Protein AF-A0A7S3JLI9-F1 (afdb_monomer_lite)

Secondary structure (DSSP, 8-state):
-------SB-TTHHHHTTSHHHHHHHHHHHHHHHHS-TTSEEEPBPP-PPPSSTT---S-SSTTEEEETTEEEEEEEETTEEEEEEEESSHHHHHHHHHHHHHHHHGGG--BSS-EEHHHHHHHHHHHHTT---PPPGGG--

Sequence (142 aa):
MSSQGKIIKQRKANKLLRTRNTKNGLEVLEKLLQTCNLSEVVVRRGTKCKSHLQGKPRRSNFIGVSKNGEVWQSLIMIDKKKTYIGSYATEEEAALSYDFFAILLKQFSANTNFDYTAIQVKRMVENYKDNEYELIPSSLLQ

Foldseek 3Di:
DDPQWDFPDAVQLVVVCPDPLLVVLLVVLVVVLVVDDQQDFLAAAADDPDDPPPDDDAQAPADQWHDDPQWIWGWDQDPNDTGTGTITNDRVLSQLSNQLVQCSNPPSPGNGRHTDGSNRNVVSSVCVVVVNPRRDPPVVVD

InterPro domains:
  IPR001471 AP2/ERF domain [PS51032] (52-115)
  IPR001471 AP2/ERF domain [SM00380] (61-121)
  IPR016177 DNA-binding domain superfamily [SSF54171] (63-116)
  IPR036955 AP2/ERF domain superfamily [G3DSA:3.30.730.10] (60-117)

pLDDT: mean 77.0, std 16.23, range [32.84, 93.38]

Radius of gyration: 15.03 Å; chains: 1; bounding box: 29×36×46 Å

Organism: NCBI:txid151035

Structure (mmCIF, N/CA/C/O backbone):
data_AF-A0A7S3JLI9-F1
#
_entry.id   AF-A0A7S3JLI9-F1
#
loop_
_atom_site.group_PDB
_atom_site.id
_atom_site.type_symbol
_atom_site.label_atom_id
_atom_site.label_alt_id
_atom_site.label_comp_id
_atom_site.label_asym_id
_atom_site.label_entity_id
_atom_site.label_seq_id
_atom_site.pdbx_PDB_ins_code
_atom_site.Cartn_x
_atom_site.Cartn_y
_atom_site.Cartn_z
_atom_site.occupancy
_atom_site.B_iso_or_equiv
_atom_site.auth_seq_id
_atom_site.auth_comp_id
_atom_site.auth_asym_id
_atom_site.auth_atom_id
_atom_site.pdbx_PDB_model_num
ATOM 1 N N . MET A 1 1 ? 16.486 -21.961 -1.294 1.00 32.84 1 MET A N 1
ATOM 2 C CA . MET A 1 1 ? 16.992 -20.762 -1.997 1.00 32.84 1 MET A CA 1
ATOM 3 C C . MET A 1 1 ? 15.981 -19.653 -1.760 1.00 32.84 1 MET A C 1
ATOM 5 O O . MET A 1 1 ? 14.948 -19.640 -2.412 1.00 32.84 1 MET A O 1
ATOM 9 N N . SER A 1 2 ? 16.196 -18.840 -0.723 1.00 33.84 2 SER A N 1
ATOM 10 C CA . SER A 1 2 ? 15.238 -17.809 -0.311 1.00 33.84 2 SER A CA 1
ATOM 11 C C . SER A 1 2 ? 15.382 -16.609 -1.244 1.00 33.84 2 SER A C 1
ATOM 13 O O . SER A 1 2 ? 16.335 -15.839 -1.129 1.00 33.84 2 SER A O 1
ATOM 15 N N . SER A 1 3 ? 14.489 -16.492 -2.225 1.00 40.41 3 SER A N 1
ATOM 16 C CA . SER A 1 3 ? 14.368 -15.288 -3.047 1.00 40.41 3 SER A CA 1
ATOM 17 C C . SER A 1 3 ? 13.702 -14.205 -2.204 1.00 40.41 3 SER A C 1
ATOM 19 O O . SER A 1 3 ? 12.517 -13.934 -2.361 1.00 40.41 3 SER A O 1
ATOM 21 N N . GLN A 1 4 ? 14.440 -13.620 -1.260 1.00 44.00 4 GLN A N 1
ATOM 22 C CA . GLN A 1 4 ? 13.981 -12.401 -0.605 1.00 44.00 4 GLN A CA 1
ATOM 23 C C . GLN A 1 4 ? 13.829 -11.316 -1.677 1.00 44.00 4 GLN A C 1
ATOM 25 O O . GLN A 1 4 ? 14.771 -11.053 -2.433 1.00 44.00 4 GLN A O 1
ATOM 30 N N . GLY A 1 5 ? 12.625 -10.748 -1.789 1.00 50.47 5 GLY A N 1
ATOM 31 C CA . GLY A 1 5 ? 12.261 -9.732 -2.776 1.00 50.47 5 GLY A CA 1
ATOM 32 C C . GLY A 1 5 ? 13.163 -8.507 -2.654 1.00 50.47 5 GLY A C 1
ATOM 33 O O . GLY A 1 5 ? 12.968 -7.647 -1.796 1.00 50.47 5 GLY A O 1
ATOM 34 N N . LYS A 1 6 ? 14.205 -8.433 -3.486 1.00 53.00 6 LYS A N 1
ATOM 35 C CA . LYS A 1 6 ? 15.172 -7.332 -3.450 1.00 53.00 6 LYS A CA 1
ATOM 36 C C . LYS A 1 6 ? 14.547 -6.080 -4.059 1.00 53.00 6 LYS A C 1
ATOM 38 O O . LYS A 1 6 ? 14.330 -6.004 -5.267 1.00 53.00 6 LYS A O 1
ATOM 43 N N . ILE A 1 7 ? 14.327 -5.063 -3.229 1.00 59.53 7 ILE A N 1
ATOM 44 C CA . ILE A 1 7 ? 13.932 -3.723 -3.675 1.00 59.53 7 ILE A CA 1
ATOM 45 C C . ILE A 1 7 ? 15.082 -3.105 -4.479 1.00 59.53 7 ILE A C 1
ATOM 47 O O . ILE A 1 7 ? 16.183 -2.902 -3.970 1.00 59.53 7 ILE A O 1
ATOM 51 N N . ILE A 1 8 ? 14.819 -2.757 -5.740 1.00 61.28 8 ILE A N 1
ATOM 52 C CA . ILE A 1 8 ? 15.859 -2.331 -6.687 1.00 61.28 8 ILE A CA 1
ATOM 53 C C . ILE A 1 8 ? 16.255 -0.855 -6.460 1.00 61.28 8 ILE A C 1
ATOM 55 O O . ILE A 1 8 ? 17.426 -0.506 -6.606 1.00 61.28 8 ILE A O 1
ATOM 59 N N . LYS A 1 9 ? 15.317 0.038 -6.078 1.00 60.31 9 LYS A N 1
ATOM 60 C CA . LYS A 1 9 ? 15.581 1.470 -5.766 1.00 60.31 9 LYS A CA 1
ATOM 61 C C . LYS A 1 9 ? 14.552 2.076 -4.787 1.00 60.31 9 LYS A C 1
ATOM 63 O O . LYS A 1 9 ? 13.379 2.173 -5.144 1.00 60.31 9 LYS A O 1
ATOM 68 N N . GLN A 1 10 ? 15.011 2.605 -3.635 1.00 55.69 10 GLN A N 1
ATOM 69 C CA . GLN A 1 10 ? 14.151 3.064 -2.509 1.00 55.69 10 GLN A CA 1
ATOM 70 C C . GLN A 1 10 ? 14.280 4.558 -2.100 1.00 55.69 10 GLN A C 1
ATOM 72 O O . GLN A 1 10 ? 13.465 5.082 -1.341 1.00 55.69 10 GLN A O 1
ATOM 77 N N . ARG A 1 11 ? 15.278 5.306 -2.602 1.00 51.06 11 ARG A N 1
ATOM 78 C CA . ARG A 1 11 ? 15.655 6.639 -2.057 1.00 51.06 11 ARG A CA 1
ATOM 79 C C . ARG A 1 11 ? 14.531 7.693 -1.994 1.00 51.06 11 ARG A C 1
ATOM 81 O O . ARG A 1 11 ? 14.600 8.581 -1.149 1.00 51.06 11 ARG A O 1
ATOM 88 N N . LYS A 1 12 ? 13.513 7.629 -2.865 1.00 52.47 12 LYS A N 1
ATOM 89 C CA . LYS A 1 12 ? 12.392 8.592 -2.872 1.00 52.47 12 LYS A CA 1
ATOM 90 C C . LYS A 1 12 ? 11.240 8.207 -1.932 1.00 52.47 12 LYS A C 1
ATOM 92 O O . LYS A 1 12 ? 10.754 9.121 -1.271 1.00 52.47 12 LYS A O 1
ATOM 97 N N . ALA A 1 13 ? 10.869 6.928 -1.785 1.00 53.84 13 ALA A N 1
ATOM 98 C CA . ALA A 1 13 ? 9.855 6.492 -0.806 1.00 53.84 13 ALA A CA 1
ATOM 99 C C . ALA A 1 13 ? 10.195 6.953 0.611 1.00 53.84 13 ALA A C 1
ATOM 101 O O . ALA A 1 13 ? 9.366 7.555 1.287 1.00 53.84 13 ALA A O 1
ATOM 102 N N . ASN A 1 14 ? 11.455 6.778 1.016 1.00 55.78 14 ASN A N 1
ATOM 103 C CA . ASN A 1 14 ? 11.926 7.148 2.353 1.00 55.78 14 ASN A CA 1
ATOM 104 C C . ASN A 1 14 ? 11.741 8.642 2.673 1.00 55.78 14 ASN A C 1
ATOM 106 O O . ASN A 1 14 ? 11.615 9.011 3.838 1.00 55.78 14 ASN A O 1
ATOM 110 N N . LYS A 1 15 ? 11.669 9.513 1.654 1.00 60.31 15 LYS A N 1
ATOM 111 C CA . LYS A 1 15 ? 11.373 10.941 1.836 1.00 60.31 15 LYS A CA 1
ATOM 112 C C . LYS A 1 15 ? 9.886 11.205 2.097 1.00 60.31 15 LYS A C 1
ATOM 114 O O . LYS A 1 15 ? 9.568 12.072 2.903 1.00 60.31 15 LYS A O 1
ATOM 119 N N . LEU A 1 16 ? 8.982 10.471 1.447 1.00 59.31 16 LEU A N 1
ATOM 120 C CA . LEU A 1 16 ? 7.529 10.618 1.636 1.00 59.31 16 LEU A CA 1
ATOM 121 C C . LEU A 1 16 ? 7.063 10.187 3.014 1.00 59.31 16 LEU A C 1
ATOM 123 O O . LEU A 1 16 ? 6.182 10.795 3.610 1.00 59.31 16 LEU A O 1
ATOM 127 N N . LEU A 1 17 ? 7.706 9.155 3.523 1.00 57.62 17 LEU A N 1
ATOM 128 C CA . LEU A 1 17 ? 7.375 8.509 4.780 1.00 57.62 17 LEU A CA 1
ATOM 129 C C . LEU A 1 17 ? 7.718 9.333 6.019 1.00 57.62 17 LEU A C 1
ATOM 131 O O . LEU A 1 17 ? 7.187 9.091 7.099 1.00 57.62 17 LEU A O 1
ATOM 135 N N . ARG A 1 18 ? 8.590 10.330 5.858 1.00 59.62 18 ARG A N 1
ATOM 136 C CA . ARG A 1 18 ? 8.973 11.268 6.919 1.00 59.62 18 ARG A CA 1
ATOM 137 C C . ARG A 1 18 ? 8.051 12.484 6.995 1.00 59.62 18 ARG A C 1
ATOM 139 O O . ARG A 1 18 ? 8.261 13.347 7.847 1.00 59.62 18 ARG A O 1
ATOM 146 N N . THR A 1 19 ? 7.056 12.578 6.112 1.00 65.88 19 THR A N 1
ATOM 147 C CA . THR A 1 19 ? 6.084 13.674 6.138 1.00 65.88 19 THR A CA 1
ATOM 148 C C . THR A 1 19 ? 5.144 13.534 7.339 1.00 65.88 19 THR A C 1
ATOM 150 O O . THR A 1 19 ? 4.943 12.441 7.866 1.00 65.88 19 THR A O 1
ATOM 153 N N . ARG A 1 20 ? 4.555 14.645 7.808 1.00 61.84 20 ARG A N 1
ATOM 154 C CA . ARG A 1 20 ? 3.559 14.587 8.897 1.00 61.84 20 ARG A CA 1
ATOM 155 C C . ARG A 1 20 ? 2.353 13.722 8.524 1.00 61.84 20 ARG A C 1
ATOM 157 O O . ARG A 1 20 ? 1.832 13.023 9.381 1.00 61.84 20 ARG A O 1
ATOM 164 N N . ASN A 1 21 ? 1.956 13.724 7.252 1.00 68.94 21 ASN A N 1
ATOM 165 C CA . ASN A 1 21 ? 0.766 13.012 6.784 1.00 68.94 21 ASN A CA 1
ATOM 166 C C . ASN A 1 21 ? 0.864 11.496 6.999 1.00 68.94 21 ASN A C 1
ATOM 168 O O . ASN A 1 21 ? -0.098 10.887 7.453 1.00 68.94 21 ASN A O 1
ATOM 172 N N . THR A 1 22 ? 2.024 10.888 6.738 1.00 69.75 22 THR A N 1
ATOM 173 C CA . THR A 1 22 ? 2.225 9.445 6.948 1.00 69.75 22 THR A CA 1
ATOM 174 C C . THR A 1 22 ? 2.284 9.074 8.426 1.00 69.75 22 THR A C 1
ATOM 176 O O . THR A 1 22 ? 1.764 8.031 8.801 1.00 69.75 22 THR A O 1
ATOM 179 N N . LYS A 1 23 ? 2.862 9.932 9.279 1.00 75.44 23 LYS A N 1
ATOM 180 C CA . LYS A 1 23 ? 2.879 9.718 10.737 1.00 75.44 23 LYS A CA 1
ATOM 181 C C . LYS A 1 23 ? 1.479 9.798 11.344 1.00 75.44 23 LYS A C 1
ATOM 183 O O . LYS A 1 23 ? 1.099 8.910 12.095 1.00 75.44 23 LYS A O 1
ATOM 188 N N . ASN A 1 24 ? 0.706 10.814 10.963 1.00 81.88 24 ASN A N 1
ATOM 189 C CA . ASN A 1 24 ? -0.679 10.956 11.410 1.00 81.88 24 ASN A CA 1
ATOM 190 C C . ASN A 1 24 ? -1.528 9.762 10.945 1.00 81.88 24 ASN A C 1
ATOM 192 O O . ASN A 1 24 ? -2.312 9.225 11.719 1.00 81.88 24 ASN A O 1
ATOM 196 N N . GLY A 1 25 ? -1.344 9.316 9.697 1.00 82.12 25 GLY A N 1
ATOM 197 C CA . GLY A 1 25 ? -2.047 8.148 9.162 1.00 82.12 25 GLY A CA 1
ATOM 198 C C . GLY A 1 25 ? -1.727 6.848 9.905 1.00 82.12 25 GLY A C 1
ATOM 199 O O . GLY A 1 25 ? -2.631 6.052 10.146 1.00 82.12 25 GLY A O 1
ATOM 200 N N . LEU A 1 26 ? -0.470 6.666 10.320 1.00 82.94 26 LEU A N 1
ATOM 201 C CA . LEU A 1 26 ? -0.018 5.521 11.114 1.00 82.94 26 LEU A CA 1
ATOM 202 C C . LEU A 1 26 ? -0.662 5.501 12.507 1.00 82.94 26 LEU A C 1
ATOM 204 O O . LEU A 1 26 ? -1.192 4.477 12.927 1.00 82.94 26 LEU A O 1
ATOM 208 N N . GLU A 1 27 ? -0.687 6.647 13.190 1.00 85.12 27 GLU A N 1
ATOM 209 C CA . GLU A 1 27 ? -1.303 6.766 14.516 1.00 85.12 27 GLU A CA 1
ATOM 210 C C . GLU A 1 27 ? -2.813 6.480 14.477 1.00 85.12 27 GLU A C 1
ATOM 212 O O . GLU A 1 27 ? -3.343 5.766 15.329 1.00 85.12 27 GLU A O 1
ATOM 217 N N . VAL A 1 28 ? -3.517 7.007 13.469 1.00 88.06 28 VAL A N 1
ATOM 218 C CA . VAL A 1 28 ? -4.951 6.735 13.280 1.00 88.06 28 VAL A CA 1
ATOM 219 C C . VAL A 1 28 ? -5.184 5.255 12.980 1.00 88.06 28 VAL A C 1
ATOM 221 O O . VAL A 1 28 ? -6.095 4.656 13.548 1.00 88.06 28 VAL A O 1
ATOM 224 N N . LEU A 1 29 ? -4.357 4.651 12.123 1.00 86.25 29 LEU A N 1
ATOM 225 C CA . LEU A 1 29 ? -4.468 3.234 11.783 1.00 86.25 29 LEU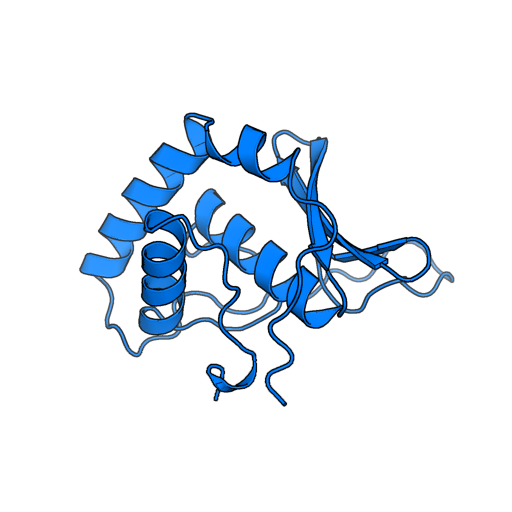 A CA 1
ATOM 226 C C . LEU A 1 29 ? -4.286 2.336 13.013 1.00 86.25 29 LEU A C 1
ATOM 228 O O . LEU A 1 29 ? -5.058 1.403 13.204 1.00 86.25 29 LEU A O 1
ATOM 232 N N . GLU A 1 30 ? -3.322 2.639 13.880 1.00 87.88 30 GLU A N 1
ATOM 233 C CA . GLU A 1 30 ? -3.108 1.890 15.123 1.00 87.88 30 GLU A CA 1
ATOM 234 C C . GLU A 1 30 ? -4.293 1.969 16.076 1.00 87.88 30 GLU A C 1
ATOM 236 O O . GLU A 1 30 ? -4.706 0.945 16.619 1.00 87.88 30 GLU A O 1
ATOM 241 N N . LYS A 1 31 ? -4.875 3.161 16.242 1.00 88.75 31 LYS A N 1
ATOM 242 C CA . LYS A 1 31 ? -6.080 3.350 17.061 1.00 88.75 31 LYS A CA 1
ATOM 243 C C . LYS A 1 31 ? -7.255 2.528 16.533 1.00 88.75 31 LYS A C 1
ATOM 245 O O . LYS A 1 31 ? -7.975 1.927 17.321 1.00 88.75 31 LYS A O 1
ATOM 250 N N . LEU A 1 32 ? -7.428 2.464 15.213 1.00 87.12 32 LEU A N 1
ATOM 251 C CA . LEU A 1 32 ? -8.474 1.652 14.588 1.00 87.12 32 LEU A CA 1
ATOM 252 C C . LEU A 1 32 ? -8.223 0.150 14.764 1.00 87.12 32 LEU A C 1
ATOM 254 O O . LEU A 1 32 ? -9.138 -0.602 15.071 1.00 87.12 32 LEU A O 1
ATOM 258 N N . LEU A 1 33 ? -6.978 -0.305 14.622 1.00 86.94 33 LEU A N 1
ATOM 259 C CA . LEU A 1 33 ? -6.639 -1.717 14.811 1.00 86.94 33 LEU A CA 1
ATOM 260 C C . LEU A 1 33 ? -6.840 -2.196 16.258 1.00 86.94 33 LEU A C 1
ATOM 262 O O . LEU A 1 33 ? -7.036 -3.390 16.467 1.00 86.94 33 LEU A O 1
ATOM 266 N N . GLN A 1 34 ? -6.811 -1.296 17.246 1.00 85.81 34 GLN A N 1
ATOM 267 C CA . GLN A 1 34 ? -7.113 -1.623 18.646 1.00 85.81 34 GLN A CA 1
ATOM 268 C C . GLN A 1 34 ? -8.602 -1.895 18.894 1.00 85.81 34 GLN A C 1
ATOM 270 O O . GLN A 1 34 ? -8.933 -2.601 19.843 1.00 85.81 34 GLN A O 1
ATOM 275 N N . THR A 1 35 ? -9.498 -1.341 18.073 1.00 86.69 35 THR A N 1
ATOM 276 C CA . THR A 1 35 ? -10.950 -1.494 18.245 1.00 86.69 35 THR A CA 1
ATOM 277 C C . THR A 1 35 ? -11.545 -2.618 17.396 1.00 86.69 35 THR A C 1
ATOM 279 O O . THR A 1 35 ? -12.689 -3.009 17.622 1.00 86.69 35 THR A O 1
ATOM 282 N N . CYS A 1 36 ? -10.791 -3.148 16.431 1.00 81.00 36 CYS A N 1
ATOM 283 C CA . CYS A 1 36 ? -11.252 -4.183 15.510 1.00 81.00 36 CYS A CA 1
ATOM 284 C C . CYS A 1 36 ? -10.979 -5.605 16.013 1.00 81.00 36 CYS A C 1
ATOM 286 O O . CYS A 1 36 ? -9.995 -5.873 16.705 1.00 81.00 36 CYS A O 1
ATOM 288 N N . ASN A 1 37 ? -11.811 -6.552 15.569 1.00 87.69 37 ASN A N 1
ATOM 289 C CA . ASN A 1 37 ? -11.486 -7.965 15.690 1.00 87.69 37 ASN A CA 1
ATOM 290 C C . ASN A 1 37 ? -10.363 -8.315 14.703 1.00 87.69 37 ASN A C 1
ATOM 292 O O . ASN A 1 37 ? -10.457 -8.074 13.501 1.00 87.69 37 ASN A O 1
ATOM 296 N N . LEU A 1 38 ? -9.292 -8.899 15.228 1.00 78.62 38 LEU A N 1
ATOM 297 C CA . LEU A 1 38 ? -8.061 -9.196 14.509 1.00 78.62 38 LEU A CA 1
ATOM 298 C C . LEU A 1 38 ? -8.265 -10.133 13.295 1.00 78.62 38 LEU A C 1
ATOM 300 O O . LEU A 1 38 ? -7.565 -9.990 12.289 1.00 78.62 38 LEU A O 1
ATOM 304 N N . SER A 1 39 ? -9.239 -11.045 13.341 1.00 82.31 39 SER A N 1
ATOM 305 C CA . SER A 1 39 ? -9.539 -11.961 12.228 1.00 82.31 39 SER A CA 1
ATOM 306 C C . SER A 1 39 ? -10.436 -11.366 11.136 1.00 82.31 39 SER A C 1
ATOM 308 O O . SER A 1 39 ? -10.616 -11.991 10.092 1.00 82.31 39 SER A O 1
ATOM 310 N N . GLU A 1 40 ? -10.996 -10.173 11.338 1.00 87.62 40 GLU A N 1
ATOM 311 C CA . GLU A 1 40 ? -11.925 -9.566 10.387 1.00 87.62 40 GLU A CA 1
ATOM 312 C C . GLU A 1 40 ? -11.194 -8.955 9.184 1.00 87.62 40 GLU A C 1
ATOM 314 O O . GLU A 1 40 ? -10.129 -8.346 9.320 1.00 87.62 40 GLU A O 1
ATOM 319 N N . VAL A 1 41 ? -11.789 -9.093 7.993 1.00 87.88 41 VAL A N 1
ATOM 320 C CA . VAL A 1 41 ? -11.365 -8.372 6.784 1.00 87.88 41 VAL A CA 1
ATOM 321 C C . VAL A 1 41 ? -11.743 -6.898 6.926 1.00 87.88 41 VAL A C 1
ATOM 323 O O . VAL A 1 41 ? -12.902 -6.527 6.742 1.00 87.88 41 VAL A O 1
ATOM 326 N N . VAL A 1 42 ? -10.753 -6.060 7.231 1.00 88.69 42 VAL A N 1
ATOM 327 C CA . VAL A 1 42 ? -10.929 -4.617 7.467 1.00 88.69 42 VAL A CA 1
ATOM 328 C C . VAL A 1 42 ? -10.721 -3.770 6.217 1.00 88.69 42 VAL A C 1
ATOM 330 O O . VAL A 1 42 ? -11.244 -2.661 6.139 1.00 88.69 42 VAL A O 1
ATOM 333 N N . VAL A 1 43 ? -9.996 -4.283 5.217 1.00 90.38 43 VAL A N 1
ATOM 334 C CA . VAL A 1 43 ? -9.847 -3.629 3.909 1.00 90.38 43 VAL A CA 1
ATOM 335 C C . VAL A 1 43 ? -10.201 -4.622 2.818 1.00 90.38 43 VAL A C 1
ATOM 337 O O . VAL A 1 43 ? -9.649 -5.719 2.766 1.00 90.38 43 VAL A O 1
ATOM 340 N N . ARG A 1 44 ? -11.131 -4.236 1.946 1.00 88.75 44 ARG A N 1
ATOM 341 C CA . ARG A 1 44 ? -11.524 -5.037 0.786 1.00 88.75 44 ARG A CA 1
ATOM 342 C C . ARG A 1 44 ? -10.873 -4.485 -0.471 1.00 88.75 44 ARG A C 1
ATOM 344 O O . ARG A 1 44 ? -10.828 -3.267 -0.658 1.00 88.75 44 ARG A O 1
ATOM 351 N N . ARG A 1 45 ? -10.448 -5.382 -1.357 1.00 88.88 45 ARG A N 1
ATOM 352 C CA . ARG A 1 45 ? -9.936 -5.047 -2.680 1.00 88.88 45 ARG A CA 1
ATOM 353 C C . ARG A 1 45 ? -10.964 -4.213 -3.430 1.00 88.88 45 AR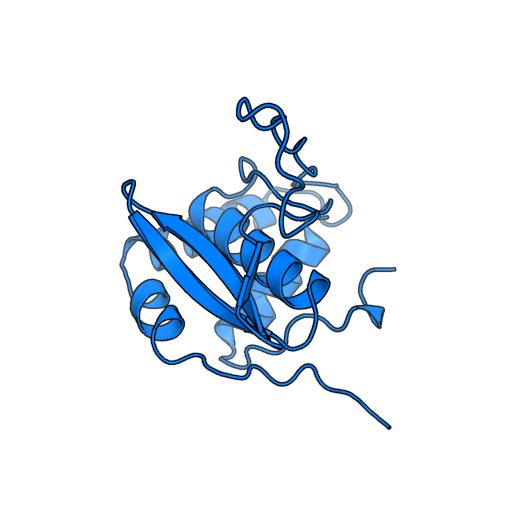G A C 1
ATOM 355 O O . ARG A 1 45 ? -12.149 -4.553 -3.504 1.00 88.88 45 ARG A O 1
ATOM 362 N N . GLY A 1 46 ? -10.512 -3.116 -4.016 1.00 82.56 46 GLY A N 1
ATOM 363 C CA . GLY A 1 46 ? -11.361 -2.323 -4.882 1.00 82.56 46 GLY A CA 1
ATOM 364 C C . GLY A 1 46 ? -11.367 -2.860 -6.305 1.00 82.56 46 GLY A C 1
ATOM 365 O O . GLY A 1 46 ? -10.468 -3.566 -6.763 1.00 82.56 46 GLY A O 1
ATOM 366 N N . THR A 1 47 ? -12.409 -2.502 -7.051 1.00 70.00 47 THR A N 1
ATOM 367 C CA . THR A 1 47 ? -12.455 -2.827 -8.476 1.00 70.00 47 THR A CA 1
ATOM 368 C C . THR A 1 47 ? -11.648 -1.794 -9.249 1.00 70.00 47 THR A C 1
ATOM 370 O O . THR A 1 47 ? -11.880 -0.588 -9.144 1.00 70.00 47 THR A O 1
ATOM 373 N N . LYS A 1 48 ? -10.701 -2.249 -10.073 1.00 66.69 48 LYS A N 1
ATOM 374 C CA . LYS A 1 48 ? -9.944 -1.359 -10.954 1.00 66.69 48 LYS A CA 1
ATOM 375 C C . LYS A 1 48 ? -10.908 -0.716 -11.954 1.00 66.69 48 LYS A C 1
ATOM 377 O O . LYS A 1 48 ? -11.441 -1.405 -12.823 1.00 66.69 48 LYS A O 1
ATOM 382 N N . CYS A 1 49 ? -11.110 0.602 -11.877 1.00 58.72 49 CYS A N 1
ATOM 383 C CA . CYS A 1 49 ? -11.973 1.312 -12.826 1.00 58.72 49 CYS A CA 1
ATOM 384 C C . CYS A 1 49 ? -11.521 1.002 -14.257 1.00 58.72 49 CYS A C 1
ATOM 386 O O . CYS A 1 49 ? -10.321 1.067 -14.544 1.00 58.72 49 CYS A O 1
ATOM 388 N N . LYS A 1 50 ? -12.440 0.639 -15.159 1.00 57.22 50 LYS A N 1
ATOM 389 C CA . LYS A 1 50 ? -12.114 0.387 -16.572 1.00 57.22 50 LYS A CA 1
ATOM 390 C C . LYS A 1 50 ? -11.515 1.663 -17.174 1.00 57.22 50 LYS A C 1
ATOM 392 O O . LYS A 1 50 ? -11.990 2.762 -16.902 1.00 57.22 50 LYS A O 1
ATOM 397 N N . SER A 1 51 ? -10.413 1.553 -17.917 1.00 54.09 51 SER A N 1
ATOM 398 C CA . SER A 1 51 ? -9.840 2.728 -18.583 1.00 54.09 51 SER A CA 1
ATOM 399 C C . SER A 1 51 ? -10.792 3.189 -19.674 1.00 54.09 51 SER A C 1
ATOM 401 O O . SER A 1 51 ? -11.176 2.392 -20.520 1.00 54.09 51 SER A O 1
ATOM 403 N N . HIS A 1 52 ? -11.110 4.480 -19.676 1.00 54.56 52 HIS A N 1
ATOM 404 C CA . HIS A 1 52 ? -11.899 5.122 -20.728 1.00 54.56 52 HIS A CA 1
ATOM 405 C C . HIS A 1 52 ? -11.146 5.215 -22.074 1.00 54.56 52 HIS A C 1
ATOM 407 O O . HIS A 1 52 ? -11.740 5.481 -23.111 1.00 54.56 52 HIS A O 1
ATOM 413 N N . LEU A 1 53 ? -9.829 4.969 -22.072 1.00 54.75 53 LEU A N 1
ATOM 414 C CA . LEU A 1 53 ? -9.009 4.877 -23.280 1.00 54.75 53 LEU A CA 1
ATOM 415 C C . LEU A 1 53 ? -9.317 3.561 -24.003 1.00 54.75 53 LEU A C 1
ATOM 417 O O . LEU A 1 53 ? -8.750 2.516 -23.677 1.00 54.75 53 LEU A O 1
ATOM 421 N N . GLN A 1 54 ? -10.236 3.624 -24.961 1.00 58.84 54 GLN A N 1
ATOM 422 C CA . GLN A 1 54 ? -10.523 2.533 -25.886 1.00 58.84 54 GLN A CA 1
ATOM 423 C C . GLN A 1 54 ? -9.220 2.123 -26.605 1.00 58.84 54 GLN A C 1
ATOM 425 O O . GLN A 1 54 ? -8.552 2.955 -27.215 1.00 58.84 54 GLN A O 1
ATOM 430 N N . GLY A 1 55 ? -8.828 0.849 -26.500 1.00 57.31 55 GLY A N 1
ATOM 431 C CA . GLY A 1 55 ? -7.882 0.224 -27.436 1.00 57.31 55 GLY A CA 1
ATOM 432 C C . GLY A 1 55 ? -6.413 0.057 -27.024 1.00 57.31 55 GLY A C 1
ATOM 433 O O . GLY A 1 55 ? -5.675 -0.562 -27.783 1.00 57.31 55 GLY A O 1
ATOM 434 N N . LYS A 1 56 ? -5.947 0.522 -25.852 1.00 63.34 56 LYS A N 1
ATOM 435 C CA . LYS A 1 56 ? -4.586 0.181 -25.369 1.00 63.34 56 LYS A CA 1
ATOM 436 C C . LYS A 1 56 ? -4.642 -0.743 -24.152 1.00 63.34 56 LYS A C 1
ATOM 438 O O . LYS A 1 56 ? -5.216 -0.338 -23.135 1.00 63.34 56 LYS A O 1
ATOM 443 N N . PRO A 1 57 ? -4.039 -1.950 -24.210 1.00 66.62 57 PRO A N 1
ATOM 444 C CA . PRO A 1 57 ? -3.961 -2.813 -23.044 1.00 66.62 57 PRO A CA 1
ATOM 445 C C . PRO A 1 57 ? -3.172 -2.101 -21.946 1.00 66.62 57 PRO A C 1
ATOM 447 O O . PRO A 1 57 ? -2.195 -1.385 -22.193 1.00 66.62 57 PRO A O 1
ATOM 450 N N . ARG A 1 58 ? -3.630 -2.258 -20.706 1.00 71.00 58 ARG A N 1
ATOM 451 C CA . ARG A 1 58 ? -2.908 -1.718 -19.557 1.00 71.00 58 ARG A CA 1
ATOM 452 C C . ARG A 1 58 ? -1.584 -2.454 -19.404 1.00 71.00 58 ARG A C 1
ATOM 454 O O . ARG A 1 58 ? -1.498 -3.647 -19.653 1.00 71.00 58 ARG A O 1
ATOM 461 N N . ARG A 1 59 ? -0.565 -1.732 -18.937 1.00 79.19 59 ARG A N 1
ATOM 462 C CA . ARG A 1 59 ? 0.764 -2.302 -18.658 1.00 79.19 59 ARG A CA 1
ATOM 463 C C . ARG A 1 59 ? 0.813 -3.163 -17.390 1.00 79.19 59 ARG A C 1
ATOM 465 O O . ARG A 1 59 ? 1.832 -3.796 -17.159 1.00 79.19 59 ARG A O 1
ATOM 472 N N . SER A 1 60 ? -0.237 -3.123 -16.571 1.00 86.25 60 SER A N 1
ATOM 473 C CA . SER A 1 60 ? -0.351 -3.840 -15.300 1.00 86.25 60 SER A CA 1
ATOM 474 C C . SER A 1 60 ? -1.800 -4.241 -15.027 1.00 86.25 60 SER A C 1
ATOM 476 O O . SER A 1 60 ? -2.747 -3.529 -15.408 1.00 86.25 60 SER A O 1
ATOM 478 N N . ASN A 1 61 ? -1.970 -5.336 -14.297 1.00 87.81 61 ASN A N 1
ATOM 479 C CA . ASN A 1 61 ? -3.237 -5.793 -13.742 1.00 87.81 61 ASN A CA 1
ATOM 480 C C . ASN A 1 61 ? -3.566 -5.066 -12.436 1.00 87.81 61 ASN A C 1
ATOM 482 O O . ASN A 1 61 ? -4.728 -4.737 -12.205 1.00 87.81 61 ASN A O 1
ATOM 486 N N . PHE A 1 62 ? -2.562 -4.601 -11.695 1.00 90.56 62 PHE A N 1
ATOM 487 C CA . PHE A 1 62 ? -2.751 -3.945 -10.398 1.00 90.56 62 PHE A CA 1
ATOM 488 C C . PHE A 1 62 ? -2.879 -2.409 -10.471 1.00 90.56 62 PHE A C 1
ATOM 490 O O . PHE A 1 62 ? -2.447 -1.750 -11.425 1.00 90.56 62 PHE A O 1
ATOM 497 N N . ILE A 1 63 ? -3.563 -1.824 -9.490 1.00 90.31 63 ILE A N 1
ATOM 498 C CA . ILE A 1 63 ? -3.677 -0.386 -9.232 1.00 90.31 63 ILE A CA 1
ATOM 499 C C . ILE A 1 63 ? -2.321 0.121 -8.735 1.00 90.31 63 ILE A C 1
ATOM 501 O O . ILE A 1 63 ? -1.651 -0.543 -7.954 1.00 90.31 63 ILE A O 1
ATOM 505 N N . GLY A 1 64 ? -1.900 1.294 -9.215 1.00 90.56 64 GLY A N 1
ATOM 506 C CA . GLY A 1 64 ? -0.643 1.915 -8.786 1.00 90.56 64 GLY A CA 1
ATOM 507 C C . GLY A 1 64 ? 0.627 1.256 -9.328 1.00 90.56 64 GLY A C 1
ATOM 508 O O . GLY A 1 64 ? 1.709 1.799 -9.134 1.00 90.56 64 GLY A O 1
ATOM 509 N N . VAL A 1 65 ? 0.521 0.149 -10.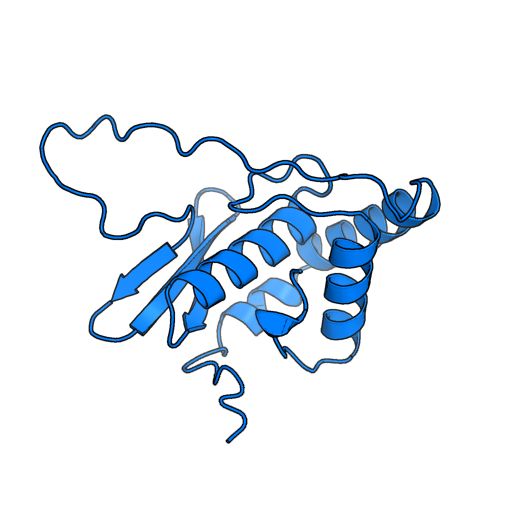065 1.00 92.19 65 VAL A N 1
ATOM 510 C CA . VAL A 1 65 ? 1.681 -0.559 -10.621 1.00 92.19 65 VAL A CA 1
ATOM 511 C C . VAL A 1 65 ? 1.928 -0.165 -12.075 1.00 92.19 65 VAL A C 1
ATOM 513 O O . VAL A 1 65 ? 0.993 -0.053 -12.870 1.00 92.19 65 VAL A O 1
ATOM 516 N N . SER A 1 66 ? 3.190 0.041 -12.449 1.00 91.81 66 SER A N 1
ATOM 517 C CA . SER A 1 66 ? 3.603 0.285 -13.835 1.00 91.81 66 SER A CA 1
ATOM 518 C C . SER A 1 66 ? 4.913 -0.424 -14.157 1.00 91.81 66 SER A C 1
ATOM 520 O O . SER A 1 66 ? 5.862 -0.355 -13.382 1.00 91.81 66 SER A O 1
ATOM 522 N N . LYS A 1 67 ? 4.999 -1.026 -15.346 1.00 91.12 67 LYS A N 1
ATOM 523 C CA . LYS A 1 67 ? 6.241 -1.608 -15.867 1.00 91.12 67 LYS A CA 1
ATOM 524 C C . LYS A 1 67 ? 7.118 -0.542 -16.530 1.00 91.12 67 LYS A C 1
ATOM 526 O O . LYS A 1 67 ? 6.620 0.237 -17.352 1.00 91.12 67 LYS A O 1
ATOM 531 N N . ASN A 1 68 ? 8.406 -0.517 -16.189 1.00 88.56 68 ASN A N 1
ATOM 532 C CA . ASN A 1 68 ? 9.423 0.324 -16.820 1.00 88.56 68 ASN A CA 1
ATOM 533 C C . ASN A 1 68 ? 10.680 -0.510 -17.120 1.00 88.56 68 ASN A C 1
ATOM 535 O O . ASN A 1 68 ? 11.480 -0.774 -16.223 1.00 88.56 68 ASN A O 1
ATOM 539 N N . GLY A 1 69 ? 10.834 -0.939 -18.375 1.00 88.06 69 GLY A N 1
ATOM 540 C CA . GLY A 1 69 ? 11.840 -1.934 -18.753 1.00 88.06 69 GLY A CA 1
ATOM 541 C C . GLY A 1 69 ? 11.548 -3.281 -18.089 1.00 88.06 69 GLY A C 1
ATOM 542 O O . GLY A 1 69 ? 10.434 -3.798 -18.189 1.00 88.06 69 GLY A O 1
ATOM 543 N N . GLU A 1 70 ? 12.534 -3.814 -17.376 1.00 87.25 70 GLU A N 1
ATOM 544 C CA . GLU A 1 70 ? 12.440 -5.080 -16.634 1.00 87.25 70 GLU A CA 1
ATOM 545 C C . GLU A 1 70 ? 11.945 -4.904 -15.192 1.00 87.25 70 GLU A C 1
ATOM 547 O O . GLU A 1 70 ? 11.769 -5.878 -14.470 1.00 87.25 70 GLU A O 1
ATOM 552 N N . VAL A 1 71 ? 11.701 -3.662 -14.765 1.00 89.62 71 VAL A N 1
ATOM 553 C CA . VAL A 1 71 ? 11.391 -3.333 -13.373 1.00 89.62 71 VAL A CA 1
ATOM 554 C C . VAL A 1 71 ? 9.923 -2.954 -13.209 1.00 89.62 71 VAL A C 1
ATOM 556 O O . VAL A 1 71 ? 9.367 -2.179 -13.998 1.00 89.62 71 VAL A O 1
ATOM 559 N N . TRP A 1 72 ? 9.314 -3.434 -12.126 1.00 92.12 72 TRP A N 1
ATOM 560 C CA . TRP A 1 72 ? 7.969 -3.046 -11.713 1.00 92.12 72 TRP A CA 1
ATOM 561 C C . TRP A 1 72 ? 8.022 -1.896 -10.719 1.00 92.12 72 TRP A C 1
ATOM 563 O O . TRP A 1 72 ? 8.812 -1.897 -9.782 1.00 92.12 72 TRP A O 1
ATOM 573 N N . GLN A 1 73 ? 7.211 -0.868 -10.941 1.00 91.00 73 GLN A N 1
ATOM 574 C CA . GLN A 1 73 ? 7.202 0.341 -10.126 1.00 91.00 73 GLN A CA 1
ATOM 575 C C . GLN A 1 73 ? 5.881 0.464 -9.384 1.00 91.00 73 GLN A C 1
ATOM 577 O O . GLN A 1 73 ? 4.823 0.358 -10.006 1.00 91.00 73 GLN A O 1
ATOM 582 N N . SER A 1 74 ? 5.956 0.762 -8.089 1.00 91.75 74 SER A N 1
ATOM 583 C CA . SER A 1 74 ? 4.799 1.134 -7.276 1.00 91.75 74 SER A CA 1
ATOM 584 C C . SER A 1 74 ? 4.682 2.654 -7.190 1.00 91.75 74 SER A C 1
ATOM 586 O O . SER A 1 74 ? 5.660 3.364 -6.924 1.00 91.75 74 SER A O 1
ATOM 588 N N . LEU A 1 75 ? 3.489 3.170 -7.474 1.00 90.19 75 LEU A N 1
ATOM 589 C CA . LEU A 1 75 ? 3.189 4.590 -7.610 1.00 90.19 75 LEU A CA 1
ATOM 590 C C . LEU A 1 75 ? 1.885 4.918 -6.885 1.00 90.19 75 LEU A C 1
ATOM 592 O O . LEU A 1 75 ? 0.852 4.307 -7.146 1.00 90.19 75 LEU A O 1
ATOM 596 N N . ILE A 1 76 ? 1.897 5.965 -6.065 1.00 90.06 76 ILE A N 1
ATOM 597 C CA . ILE A 1 76 ? 0.716 6.453 -5.350 1.00 90.06 76 ILE A CA 1
ATOM 598 C C . ILE A 1 76 ? 0.408 7.909 -5.682 1.00 90.06 76 ILE A C 1
ATOM 600 O O . ILE A 1 76 ? 1.298 8.705 -5.980 1.00 90.06 76 ILE A O 1
ATOM 604 N N . MET A 1 77 ? -0.876 8.256 -5.670 1.00 87.44 77 MET A N 1
ATOM 605 C CA . MET A 1 77 ? -1.343 9.626 -5.863 1.00 87.44 77 MET A CA 1
ATOM 606 C C . MET A 1 77 ? -1.456 10.313 -4.505 1.00 87.44 77 MET A C 1
ATOM 608 O O . MET A 1 77 ? -2.297 9.928 -3.699 1.00 87.44 77 MET A O 1
ATOM 612 N N . ILE A 1 78 ? -0.637 11.336 -4.277 1.00 84.00 78 ILE A N 1
ATOM 613 C CA . ILE A 1 78 ? -0.678 12.187 -3.080 1.00 84.00 78 ILE A CA 1
ATOM 614 C C . ILE A 1 78 ? -0.782 13.624 -3.577 1.00 84.00 78 ILE A C 1
ATOM 616 O O . ILE A 1 78 ? -0.023 14.009 -4.464 1.00 84.00 78 ILE A O 1
ATOM 620 N N . ASP A 1 79 ? -1.758 14.388 -3.089 1.00 83.50 79 ASP A N 1
ATOM 621 C CA . ASP A 1 79 ? -1.998 15.782 -3.498 1.00 83.50 79 ASP A CA 1
ATOM 622 C C . ASP A 1 79 ? -2.047 15.970 -5.026 1.00 83.50 79 ASP A C 1
ATOM 624 O O . ASP A 1 79 ? -1.408 16.847 -5.602 1.00 83.50 79 ASP A O 1
ATOM 628 N N . LYS A 1 80 ? -2.781 15.079 -5.713 1.00 84.12 80 LYS A N 1
ATOM 629 C CA . LYS A 1 80 ? -2.903 15.024 -7.187 1.00 84.12 80 LYS A CA 1
ATOM 630 C C . LYS A 1 80 ? -1.580 14.784 -7.933 1.00 84.12 80 LYS A C 1
ATOM 632 O O . LYS A 1 80 ? -1.556 14.816 -9.163 1.00 84.12 80 LYS A O 1
ATOM 637 N N . LYS A 1 81 ? -0.495 14.456 -7.230 1.00 85.88 81 LYS A N 1
ATOM 638 C CA . LYS A 1 81 ? 0.815 14.163 -7.807 1.00 85.88 81 LYS A CA 1
ATOM 639 C C . LYS A 1 81 ? 1.143 12.675 -7.724 1.00 85.88 81 LYS A C 1
ATOM 641 O O . LYS A 1 81 ? 1.040 12.048 -6.669 1.00 85.88 81 LYS A O 1
ATOM 646 N N . LYS A 1 82 ? 1.593 12.119 -8.856 1.00 86.38 82 LYS A N 1
ATOM 647 C CA . LYS A 1 82 ? 2.157 10.766 -8.915 1.00 86.38 82 LYS A CA 1
ATOM 648 C C . LYS A 1 82 ? 3.467 10.737 -8.158 1.00 86.38 82 LYS A C 1
ATOM 650 O O . LYS A 1 82 ? 4.412 11.456 -8.484 1.00 86.38 82 LYS A O 1
ATOM 655 N N . THR A 1 83 ? 3.515 9.856 -7.186 1.00 86.38 83 THR A N 1
ATOM 656 C CA . THR A 1 83 ? 4.637 9.695 -6.297 1.00 86.38 83 THR A CA 1
ATOM 657 C C . THR A 1 83 ? 5.154 8.276 -6.425 1.00 86.38 83 THR A C 1
ATOM 659 O O . THR A 1 83 ? 4.414 7.318 -6.245 1.00 86.38 83 THR A O 1
ATOM 662 N N . TYR A 1 84 ? 6.439 8.156 -6.735 1.00 86.62 84 TYR A N 1
ATOM 663 C CA . TYR A 1 84 ? 7.128 6.877 -6.785 1.00 86.62 84 TYR A CA 1
ATOM 664 C C . TYR A 1 84 ? 7.413 6.367 -5.372 1.00 86.62 84 TYR A C 1
ATOM 666 O O . TYR A 1 84 ? 8.075 7.054 -4.588 1.00 86.62 84 TYR A O 1
ATOM 674 N N . ILE A 1 85 ? 6.921 5.166 -5.091 1.00 85.25 85 ILE A N 1
ATOM 675 C CA . ILE A 1 85 ? 7.188 4.433 -3.863 1.00 85.25 85 ILE A CA 1
ATOM 676 C C . ILE A 1 85 ? 8.493 3.656 -4.056 1.00 85.25 85 ILE A C 1
ATOM 678 O O . ILE A 1 85 ? 9.531 4.032 -3.519 1.00 85.25 85 ILE A O 1
ATOM 682 N N . GLY A 1 86 ? 8.483 2.639 -4.911 1.00 85.81 86 GLY A N 1
ATOM 683 C CA . GLY A 1 86 ? 9.609 1.721 -5.030 1.00 85.81 86 GLY A CA 1
ATOM 684 C C . GLY A 1 86 ? 9.646 0.982 -6.357 1.00 85.81 86 GLY A C 1
ATOM 685 O O . GLY A 1 86 ? 8.738 1.099 -7.186 1.00 85.81 86 GLY A O 1
ATOM 686 N N . SER A 1 87 ? 10.730 0.231 -6.532 1.00 86.81 87 SER A N 1
ATOM 687 C CA . SER A 1 87 ? 10.978 -0.629 -7.683 1.00 86.81 87 SER A CA 1
ATOM 688 C C . SER A 1 87 ? 11.194 -2.051 -7.205 1.00 86.81 87 SER A C 1
ATOM 690 O O . SER A 1 87 ? 11.992 -2.274 -6.295 1.00 86.81 87 SER A O 1
ATOM 692 N N . TYR A 1 88 ? 10.519 -2.976 -7.869 1.00 86.88 88 TYR A N 1
ATOM 693 C CA . TYR A 1 88 ? 10.343 -4.362 -7.467 1.00 86.88 88 TYR A CA 1
ATOM 694 C C . TYR A 1 88 ? 10.655 -5.298 -8.630 1.00 86.88 88 TYR A C 1
ATOM 696 O O . TYR A 1 88 ? 10.629 -4.886 -9.799 1.00 86.88 88 TYR A O 1
ATOM 704 N N . ALA A 1 89 ? 10.965 -6.546 -8.289 1.00 86.94 89 ALA A N 1
ATOM 705 C CA . ALA A 1 89 ? 11.263 -7.584 -9.264 1.00 86.94 89 ALA A CA 1
ATOM 706 C C . ALA A 1 89 ? 9.981 -8.146 -9.888 1.00 86.94 89 ALA A C 1
ATOM 708 O O . ALA A 1 89 ? 9.972 -8.472 -11.075 1.00 86.94 89 ALA A O 1
ATOM 709 N N . THR A 1 90 ? 8.892 -8.206 -9.117 1.00 90.19 90 THR A N 1
ATOM 710 C CA . THR A 1 90 ? 7.600 -8.734 -9.572 1.00 90.19 90 THR A CA 1
ATOM 711 C C . THR A 1 90 ? 6.496 -7.681 -9.543 1.00 90.19 90 THR A C 1
ATOM 713 O O . THR A 1 90 ? 6.599 -6.634 -8.893 1.00 90.19 90 THR A O 1
ATOM 716 N N . GLU A 1 91 ? 5.432 -7.945 -10.303 1.00 91.50 91 GLU A N 1
ATOM 717 C CA . GLU A 1 91 ? 4.273 -7.058 -10.369 1.00 91.50 91 GLU A CA 1
ATOM 718 C C . GLU A 1 91 ? 3.509 -7.066 -9.034 1.00 91.50 91 GLU A C 1
ATOM 720 O O . GLU A 1 91 ? 3.061 -6.024 -8.553 1.00 91.50 91 GLU A O 1
ATOM 725 N N . GLU A 1 92 ? 3.425 -8.240 -8.416 1.00 91.19 92 GLU A N 1
ATOM 726 C CA . GLU A 1 92 ? 2.738 -8.518 -7.161 1.00 91.19 92 GLU A CA 1
ATOM 727 C C . GLU A 1 92 ? 3.411 -7.803 -5.988 1.00 91.19 92 GLU A C 1
ATOM 729 O O . GLU A 1 92 ? 2.733 -7.165 -5.189 1.00 91.19 92 GLU A O 1
ATOM 734 N N . GLU A 1 93 ? 4.744 -7.817 -5.914 1.00 87.62 93 GLU A N 1
ATOM 735 C CA . GLU A 1 93 ? 5.493 -7.072 -4.892 1.00 87.62 93 GLU A CA 1
ATOM 736 C C . GLU A 1 93 ? 5.230 -5.564 -4.987 1.00 87.62 93 GLU A C 1
ATOM 738 O O . GLU A 1 93 ? 5.029 -4.883 -3.977 1.00 87.62 93 GLU A O 1
ATOM 743 N N . ALA A 1 94 ? 5.179 -5.032 -6.213 1.00 90.12 94 ALA A N 1
ATOM 744 C CA . ALA A 1 94 ? 4.832 -3.634 -6.430 1.00 90.12 94 ALA A CA 1
ATOM 745 C C . ALA A 1 94 ? 3.389 -3.326 -5.995 1.00 90.12 94 ALA A C 1
ATOM 747 O O . ALA A 1 94 ? 3.137 -2.246 -5.450 1.00 90.12 94 ALA A O 1
ATOM 748 N N . ALA A 1 95 ? 2.459 -4.262 -6.207 1.00 92.44 95 ALA A N 1
ATOM 749 C CA . ALA A 1 95 ? 1.062 -4.137 -5.802 1.00 92.44 95 ALA A CA 1
ATOM 750 C C . ALA A 1 95 ? 0.895 -4.184 -4.276 1.00 92.44 95 ALA A C 1
ATOM 752 O O . ALA A 1 95 ? 0.226 -3.319 -3.717 1.00 92.44 95 ALA A O 1
ATOM 753 N N . LEU A 1 96 ? 1.567 -5.117 -3.595 1.00 90.50 96 LEU A N 1
ATOM 754 C CA . LEU A 1 96 ? 1.583 -5.211 -2.130 1.00 90.50 96 LEU A CA 1
ATOM 755 C C . LEU A 1 96 ? 2.143 -3.939 -1.495 1.00 90.50 96 LEU A C 1
ATOM 757 O O . LEU A 1 96 ? 1.580 -3.406 -0.539 1.00 90.50 96 LEU A O 1
ATOM 761 N N . SER A 1 97 ? 3.221 -3.407 -2.072 1.00 89.75 97 SER A N 1
ATOM 762 C CA . SER A 1 97 ? 3.757 -2.115 -1.664 1.00 89.75 97 SER A CA 1
ATOM 763 C C . SER A 1 97 ? 2.733 -0.996 -1.861 1.00 89.75 97 SER A C 1
ATOM 765 O O . SER A 1 97 ? 2.501 -0.211 -0.950 1.00 89.75 97 SER A O 1
ATOM 767 N N . TYR A 1 98 ? 2.059 -0.925 -3.012 1.00 91.94 98 T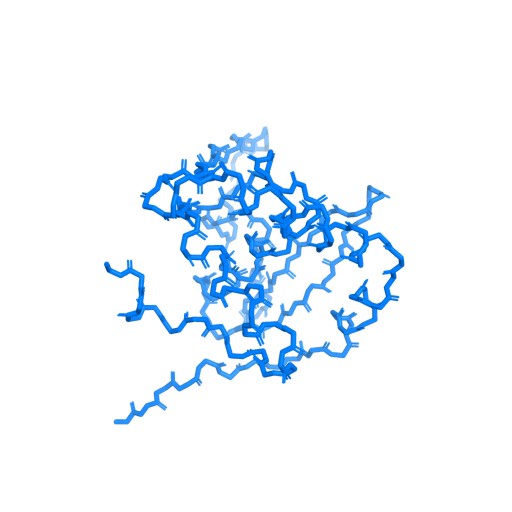YR A N 1
ATOM 768 C CA . TYR A 1 98 ? 1.025 0.093 -3.221 1.00 91.94 98 TYR A CA 1
ATOM 769 C C . TYR A 1 98 ? -0.077 0.021 -2.155 1.00 91.94 98 TYR A C 1
ATOM 771 O O . TYR A 1 98 ? -0.434 1.049 -1.575 1.00 91.94 98 TYR A O 1
ATOM 779 N N . ASP A 1 99 ? -0.579 -1.183 -1.887 1.00 93.38 99 ASP A N 1
ATOM 780 C CA . ASP A 1 99 ? -1.664 -1.424 -0.942 1.00 93.38 99 ASP A CA 1
ATOM 781 C C . ASP A 1 99 ? -1.290 -0.990 0.471 1.00 93.38 99 ASP A C 1
ATOM 783 O O . ASP A 1 99 ? -2.050 -0.258 1.103 1.00 93.38 99 ASP A O 1
ATOM 787 N N . PHE A 1 100 ? -0.086 -1.336 0.933 1.00 90.31 100 PHE A N 1
ATOM 788 C CA . PHE A 1 100 ? 0.410 -0.895 2.233 1.00 90.31 100 PHE A CA 1
ATOM 789 C C . PHE A 1 100 ? 0.391 0.633 2.368 1.00 90.31 100 PHE A C 1
ATOM 791 O O . PHE A 1 100 ? -0.155 1.176 3.329 1.00 90.31 100 PHE A O 1
ATOM 798 N N . PHE A 1 101 ? 0.933 1.355 1.382 1.00 88.94 101 PHE A N 1
ATOM 799 C CA . PHE A 1 101 ? 0.948 2.819 1.417 1.00 88.94 101 PHE A CA 1
ATOM 800 C C . PHE A 1 101 ? -0.458 3.416 1.273 1.00 88.94 101 PHE A C 1
ATOM 802 O O . PHE A 1 101 ? -0.742 4.468 1.847 1.00 88.94 101 PHE A O 1
ATOM 809 N N . ALA A 1 102 ? -1.352 2.768 0.524 1.00 91.25 102 ALA A N 1
ATOM 810 C CA . ALA A 1 102 ? -2.743 3.185 0.421 1.00 91.25 102 ALA A CA 1
ATOM 811 C C . ALA A 1 102 ? -3.462 3.052 1.773 1.00 91.25 102 ALA A C 1
ATOM 813 O O . ALA A 1 102 ? -4.131 4.001 2.185 1.00 91.25 102 ALA A O 1
ATOM 814 N N . ILE A 1 103 ? -3.272 1.933 2.478 1.00 91.56 103 ILE A N 1
ATOM 815 C CA . ILE A 1 103 ? -3.806 1.688 3.826 1.00 91.56 103 ILE A CA 1
ATOM 816 C C . ILE A 1 103 ? -3.198 2.665 4.830 1.00 91.56 103 ILE A C 1
ATOM 818 O O . ILE A 1 103 ? -3.916 3.256 5.627 1.00 91.56 103 ILE A O 1
ATOM 822 N N . LEU A 1 104 ? -1.897 2.931 4.757 1.00 88.50 104 LEU A N 1
ATOM 823 C CA . LEU A 1 104 ? -1.248 3.898 5.639 1.00 88.50 104 LEU A CA 1
ATOM 824 C C . LEU A 1 104 ? -1.851 5.307 5.509 1.00 88.50 104 LEU A C 1
ATOM 826 O O . LEU A 1 104 ? -1.993 6.021 6.500 1.00 88.50 104 LEU A O 1
ATOM 830 N N . LEU A 1 105 ? -2.203 5.717 4.287 1.00 87.44 105 LEU A N 1
ATOM 831 C CA . LEU A 1 105 ? -2.722 7.058 4.011 1.00 87.44 105 LEU A CA 1
ATOM 832 C C . LEU A 1 105 ? -4.238 7.185 4.189 1.00 87.44 105 LEU A C 1
ATOM 834 O O . LEU A 1 105 ? -4.701 8.272 4.525 1.00 87.44 105 LEU A O 1
ATOM 838 N N . LYS A 1 106 ? -5.003 6.120 3.925 1.00 89.50 106 LYS A N 1
ATOM 839 C CA . LYS A 1 106 ? -6.479 6.139 3.877 1.00 89.50 106 LYS A CA 1
ATOM 840 C C . LYS A 1 106 ? -7.157 5.191 4.872 1.00 89.50 106 LYS A C 1
ATOM 842 O O . LYS A 1 106 ? -8.388 5.122 4.910 1.00 89.50 106 LYS A O 1
ATOM 847 N N . GLN A 1 107 ? -6.376 4.440 5.641 1.00 91.75 107 GLN A N 1
ATOM 848 C CA . GLN A 1 107 ? -6.832 3.457 6.621 1.00 91.75 107 GLN A CA 1
ATOM 849 C C . GLN A 1 107 ? -7.794 2.444 5.974 1.00 91.75 107 GLN A C 1
ATOM 851 O O . GLN A 1 107 ? -7.500 1.922 4.899 1.00 91.75 107 GLN A O 1
ATOM 856 N N . PHE A 1 108 ? -8.954 2.176 6.582 1.00 89.88 108 PHE A N 1
ATOM 857 C CA . PHE A 1 108 ? -9.923 1.192 6.079 1.00 89.88 108 PHE A CA 1
ATOM 858 C C . PHE A 1 108 ? -10.663 1.621 4.805 1.00 89.88 108 PHE A C 1
ATOM 860 O O . PHE A 1 108 ? -11.318 0.807 4.163 1.00 89.88 108 PHE A O 1
ATOM 867 N N . SER A 1 109 ? -10.529 2.886 4.396 1.00 89.19 109 SER A N 1
ATOM 868 C CA . SER A 1 109 ? -11.095 3.398 3.139 1.00 89.19 109 SER A CA 1
ATOM 869 C C . SER A 1 109 ? -10.137 3.275 1.944 1.00 89.19 109 SER A C 1
ATOM 871 O O . SER A 1 109 ? -10.391 3.820 0.863 1.00 89.19 109 SER A O 1
ATOM 873 N N . ALA A 1 110 ? -8.996 2.607 2.129 1.00 91.00 110 ALA A N 1
ATOM 874 C CA . ALA A 1 110 ? -8.015 2.420 1.077 1.00 91.00 110 ALA A CA 1
ATOM 875 C C . ALA A 1 110 ? -8.575 1.591 -0.085 1.00 91.00 110 ALA A C 1
ATOM 877 O O . ALA A 1 110 ? -9.257 0.590 0.100 1.00 91.00 110 ALA A O 1
ATOM 878 N N . ASN A 1 111 ? -8.247 2.015 -1.305 1.00 90.88 111 ASN A N 1
ATOM 879 C CA . ASN A 1 111 ? -8.539 1.248 -2.508 1.00 90.88 111 ASN A CA 1
ATOM 880 C C . ASN A 1 111 ? -7.333 0.352 -2.804 1.00 90.88 111 ASN A C 1
ATOM 882 O O . ASN A 1 111 ? -6.338 0.845 -3.342 1.00 90.88 111 ASN A O 1
ATOM 886 N N . THR A 1 112 ? -7.417 -0.911 -2.398 1.00 92.62 112 THR A N 1
ATOM 887 C CA . THR A 1 112 ? -6.334 -1.895 -2.489 1.00 92.62 112 THR A CA 1
ATOM 888 C C . THR A 1 112 ? -6.546 -2.884 -3.632 1.00 92.62 112 THR A C 1
ATOM 890 O O . THR A 1 112 ? -7.637 -3.007 -4.192 1.00 92.62 112 THR A O 1
ATOM 893 N N . ASN A 1 113 ? -5.480 -3.589 -3.989 1.00 92.12 113 ASN A N 1
ATOM 894 C CA . ASN A 1 113 ? -5.472 -4.701 -4.925 1.00 92.12 113 ASN A CA 1
ATOM 895 C C . ASN A 1 113 ? -5.909 -6.020 -4.276 1.00 92.12 113 ASN A C 1
ATOM 897 O O . ASN A 1 113 ? -6.533 -6.845 -4.948 1.00 92.12 113 ASN A O 1
ATOM 901 N N . PHE A 1 114 ? -5.599 -6.204 -2.991 1.00 92.94 114 PHE A N 1
ATOM 902 C CA . PHE A 1 114 ? -5.906 -7.407 -2.219 1.00 92.94 114 PHE A CA 1
ATOM 903 C C . PHE A 1 114 ? -6.822 -7.117 -1.024 1.00 92.94 114 PHE A C 1
ATOM 905 O O . PHE A 1 114 ? -7.005 -5.965 -0.616 1.00 92.94 114 PHE A O 1
ATOM 912 N N . ASP A 1 115 ? -7.419 -8.186 -0.498 1.00 93.12 115 ASP A N 1
ATOM 913 C CA . ASP A 1 115 ? -8.170 -8.158 0.754 1.00 93.12 115 ASP A CA 1
ATOM 914 C C . ASP A 1 115 ? -7.198 -8.288 1.928 1.00 93.12 115 ASP A C 1
ATOM 916 O O . ASP A 1 115 ? -6.258 -9.082 1.871 1.00 93.12 115 ASP A O 1
ATOM 920 N N . TYR A 1 116 ? -7.443 -7.523 2.992 1.00 91.69 116 TYR A N 1
ATOM 921 C CA . TYR A 1 116 ? -6.599 -7.524 4.178 1.00 91.69 116 TYR A CA 1
ATOM 922 C C . TYR A 1 11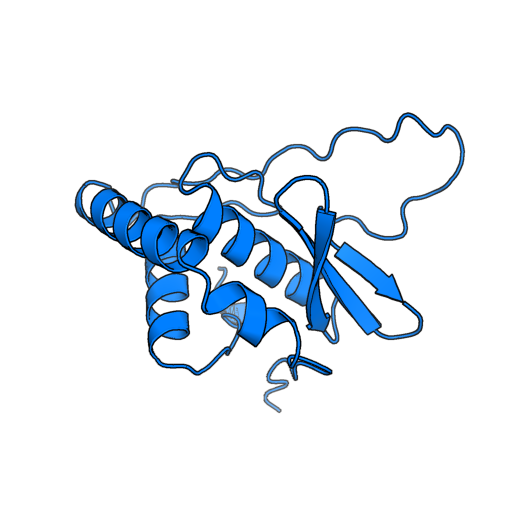6 ? -7.403 -7.676 5.459 1.00 91.69 116 TYR A C 1
ATOM 924 O O . TYR A 1 116 ? -8.349 -6.927 5.728 1.00 91.69 116 TYR A O 1
ATOM 932 N N . THR A 1 117 ? -6.966 -8.619 6.288 1.00 92.50 117 THR A N 1
ATOM 933 C CA . THR A 1 117 ? -7.436 -8.756 7.666 1.00 92.50 117 THR A CA 1
ATOM 934 C C . THR A 1 117 ? -6.733 -7.777 8.597 1.00 92.50 117 THR A C 1
ATOM 936 O O . THR A 1 117 ? -5.624 -7.314 8.314 1.00 92.50 117 THR A O 1
ATOM 939 N N . ALA A 1 118 ? -7.347 -7.473 9.740 1.00 89.38 118 ALA A N 1
ATOM 940 C CA . ALA A 1 118 ? -6.732 -6.609 10.746 1.00 89.38 118 ALA A CA 1
ATOM 941 C C . ALA A 1 118 ? -5.365 -7.145 11.217 1.00 89.38 118 ALA A C 1
ATOM 943 O O . ALA A 1 118 ? -4.433 -6.359 11.386 1.00 89.38 118 ALA A O 1
ATOM 944 N N . ILE A 1 119 ? -5.195 -8.470 11.341 1.00 90.12 119 ILE A N 1
ATOM 945 C CA . ILE A 1 119 ? -3.890 -9.098 11.629 1.00 90.12 119 ILE A CA 1
ATOM 946 C C . ILE A 1 119 ? -2.865 -8.791 10.542 1.00 90.12 119 ILE A C 1
ATOM 948 O O . ILE A 1 119 ? -1.731 -8.432 10.861 1.00 90.12 119 ILE A O 1
ATOM 952 N N . GLN A 1 120 ? -3.234 -8.939 9.268 1.00 89.50 120 GLN A N 1
ATOM 953 C CA . GLN A 1 120 ? -2.314 -8.681 8.161 1.00 89.50 120 GLN A CA 1
ATOM 954 C C . GLN A 1 120 ? -1.877 -7.215 8.147 1.00 89.50 120 GLN A C 1
ATOM 956 O O . GLN A 1 120 ? -0.683 -6.941 8.051 1.00 89.50 120 GLN A O 1
ATOM 961 N N . VAL A 1 121 ? -2.816 -6.280 8.326 1.00 89.44 121 VAL A N 1
ATOM 962 C CA . VAL A 1 121 ? -2.497 -4.848 8.401 1.00 89.44 121 VAL A CA 1
ATOM 963 C C . VAL A 1 121 ? -1.607 -4.539 9.606 1.00 89.44 121 VAL A C 1
ATOM 965 O O . VAL A 1 121 ? -0.618 -3.823 9.463 1.00 89.44 121 VAL A O 1
ATOM 968 N N . LYS A 1 122 ? -1.903 -5.110 10.779 1.00 88.69 122 LYS A N 1
ATOM 969 C CA . LYS A 1 122 ? -1.089 -4.930 11.988 1.00 88.69 122 LYS A CA 1
ATOM 970 C C . LYS A 1 122 ? 0.357 -5.381 11.769 1.00 88.69 122 LYS A C 1
ATOM 972 O O . LYS A 1 122 ? 1.270 -4.603 12.031 1.00 88.69 122 LYS A O 1
ATOM 977 N N . ARG A 1 123 ? 0.559 -6.575 11.201 1.00 87.31 123 ARG A N 1
ATOM 978 C CA . ARG A 1 123 ? 1.894 -7.099 10.861 1.00 87.31 123 ARG A CA 1
ATOM 979 C C . ARG A 1 123 ? 2.642 -6.186 9.891 1.00 87.31 123 ARG A C 1
ATOM 981 O O . ARG A 1 123 ? 3.829 -5.950 10.067 1.00 87.31 123 ARG A O 1
ATOM 988 N N . MET A 1 124 ? 1.956 -5.632 8.887 1.00 85.50 124 MET A N 1
ATOM 989 C CA . MET A 1 124 ? 2.584 -4.683 7.958 1.00 85.50 124 MET A CA 1
ATOM 990 C C . MET A 1 124 ? 3.064 -3.413 8.661 1.00 85.50 124 MET A C 1
ATOM 992 O O . MET A 1 124 ? 4.142 -2.914 8.348 1.00 85.50 124 MET A O 1
ATOM 996 N N . VAL A 1 125 ? 2.272 -2.881 9.597 1.00 83.69 125 VAL A N 1
ATOM 997 C CA . VAL A 1 125 ? 2.635 -1.684 10.368 1.00 83.69 125 VAL A CA 1
ATOM 998 C C . VAL A 1 125 ? 3.807 -1.967 11.310 1.00 83.69 125 VAL A C 1
ATOM 1000 O O . VAL A 1 125 ? 4.708 -1.136 11.401 1.00 83.69 125 VAL A O 1
ATOM 1003 N N . GLU A 1 126 ? 3.818 -3.122 11.978 1.00 82.88 126 GLU A N 1
ATOM 1004 C CA . GLU A 1 126 ? 4.911 -3.557 12.863 1.00 82.88 126 GLU A CA 1
ATOM 1005 C C . GLU A 1 126 ? 6.228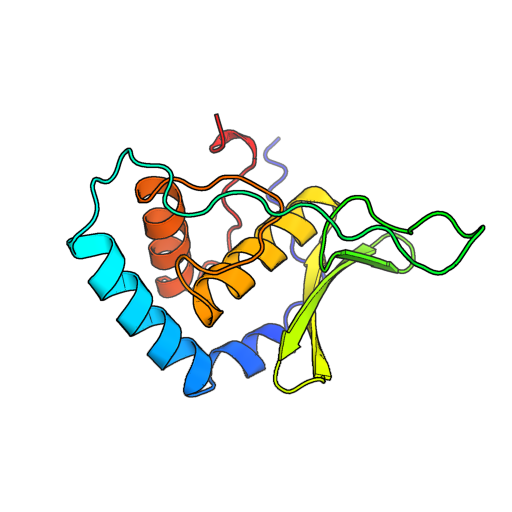 -3.693 12.091 1.00 82.88 126 GLU A C 1
ATOM 1007 O O . GLU A 1 126 ? 7.170 -2.956 12.381 1.00 82.88 126 GLU A O 1
ATOM 1012 N N . ASN A 1 127 ? 6.249 -4.496 11.019 1.00 76.56 127 ASN A N 1
ATOM 1013 C CA . ASN A 1 127 ? 7.428 -4.656 10.156 1.00 76.56 127 ASN A CA 1
ATOM 1014 C C . ASN A 1 127 ? 7.956 -3.303 9.652 1.00 76.56 127 ASN A C 1
ATOM 1016 O O . ASN A 1 127 ? 9.157 -3.072 9.529 1.00 76.56 127 ASN A O 1
ATOM 1020 N N . TYR A 1 128 ? 7.042 -2.375 9.372 1.00 70.94 128 TYR A N 1
ATOM 1021 C CA . TYR A 1 128 ? 7.398 -1.056 8.884 1.00 70.94 128 TYR A CA 1
ATOM 1022 C C . TYR A 1 128 ? 8.039 -0.149 9.952 1.00 70.94 128 TYR A C 1
ATOM 1024 O O . TYR A 1 128 ? 8.945 0.627 9.631 1.00 70.94 128 TYR A O 1
ATOM 1032 N N . LYS A 1 129 ? 7.601 -0.228 11.216 1.00 68.50 129 LYS A N 1
ATOM 1033 C CA . LYS A 1 129 ? 8.194 0.539 12.326 1.00 68.50 129 LYS A CA 1
ATOM 1034 C C . LYS A 1 129 ? 9.635 0.130 12.603 1.00 68.50 129 LYS A C 1
ATOM 1036 O O . LYS A 1 129 ? 10.459 1.000 12.896 1.00 68.50 129 LYS A O 1
ATOM 1041 N N . ASP A 1 130 ? 9.937 -1.151 12.434 1.00 64.50 130 ASP A N 1
ATOM 1042 C CA . ASP A 1 130 ? 11.247 -1.728 12.737 1.00 64.50 130 ASP A CA 1
ATOM 1043 C C . ASP A 1 130 ? 12.319 -1.402 11.671 1.00 64.50 130 ASP A C 1
ATOM 1045 O O . ASP A 1 130 ? 13.475 -1.789 11.799 1.00 64.50 130 ASP A O 1
ATOM 1049 N N . ASN A 1 131 ? 11.983 -0.582 10.662 1.00 56.12 131 ASN A N 1
ATOM 1050 C CA . ASN A 1 131 ? 12.858 -0.138 9.563 1.00 56.12 131 ASN A CA 1
ATOM 1051 C C . ASN A 1 131 ? 13.409 -1.253 8.656 1.00 56.12 131 ASN A C 1
ATOM 1053 O O . ASN A 1 131 ? 14.221 -0.963 7.772 1.00 56.12 131 ASN A O 1
ATOM 1057 N N . GLU A 1 132 ? 12.905 -2.478 8.762 1.00 52.09 132 GLU A N 1
ATOM 1058 C CA . GLU A 1 132 ? 13.118 -3.517 7.762 1.00 52.09 132 GLU A CA 1
ATOM 1059 C C . GLU A 1 132 ? 11.906 -3.571 6.837 1.00 52.09 132 GLU A C 1
ATOM 1061 O O . GLU A 1 132 ? 10.891 -4.204 7.100 1.00 52.09 132 GLU A O 1
ATOM 1066 N N . TYR A 1 133 ? 12.019 -2.877 5.705 1.00 53.78 133 TYR A N 1
ATOM 1067 C CA . TYR A 1 133 ? 11.094 -2.947 4.570 1.00 53.78 133 TYR A CA 1
ATOM 1068 C C . TYR A 1 133 ? 11.083 -4.337 3.893 1.00 53.78 133 TYR A C 1
ATOM 1070 O O . TYR A 1 133 ? 11.055 -4.439 2.665 1.00 53.78 133 TYR A O 1
ATOM 1078 N N . GLU A 1 134 ? 11.115 -5.421 4.663 1.00 50.38 134 GLU A N 1
ATOM 1079 C CA . GLU A 1 134 ? 10.792 -6.744 4.162 1.00 50.38 134 GLU A CA 1
ATOM 1080 C C . GLU A 1 134 ? 9.279 -6.787 3.929 1.00 50.38 134 GLU A C 1
ATOM 1082 O O . GLU A 1 134 ? 8.466 -6.907 4.849 1.00 50.38 134 GLU A O 1
ATOM 1087 N N . LEU A 1 135 ? 8.889 -6.616 2.659 1.00 53.53 135 LEU A N 1
ATOM 1088 C CA . LEU A 1 135 ? 7.552 -6.972 2.193 1.00 53.53 135 LEU A CA 1
ATOM 1089 C C . LEU A 1 135 ? 7.231 -8.363 2.734 1.00 53.53 135 LEU A C 1
ATOM 1091 O O . LEU A 1 135 ? 8.045 -9.270 2.559 1.00 53.53 135 LEU A O 1
ATOM 1095 N N . ILE A 1 136 ? 6.063 -8.523 3.366 1.00 51.88 136 ILE A N 1
ATOM 1096 C CA . ILE A 1 136 ? 5.592 -9.831 3.827 1.00 51.88 136 ILE A CA 1
ATOM 1097 C C . ILE A 1 136 ? 5.741 -10.804 2.647 1.00 51.88 136 ILE A C 1
ATOM 1099 O O . ILE A 1 136 ? 5.110 -10.573 1.609 1.00 51.88 136 ILE A O 1
ATOM 1103 N N . PRO A 1 137 ? 6.594 -11.842 2.759 1.00 53.69 137 PRO A N 1
ATOM 1104 C CA . PRO A 1 137 ? 6.769 -12.816 1.698 1.00 53.69 137 PRO A CA 1
ATOM 1105 C C . PRO A 1 137 ? 5.410 -13.354 1.259 1.00 53.69 137 PRO A C 1
ATOM 1107 O O . PRO A 1 137 ? 4.572 -13.660 2.106 1.00 53.69 137 PRO A O 1
ATOM 1110 N N . SER A 1 138 ? 5.196 -13.516 -0.048 1.00 49.62 138 SER A N 1
ATOM 1111 C CA . SER A 1 138 ? 3.928 -14.029 -0.597 1.00 49.62 138 SER A CA 1
ATOM 1112 C C . SER A 1 138 ? 3.477 -15.352 0.047 1.00 49.62 138 SER A C 1
ATOM 1114 O O . SER A 1 138 ? 2.291 -15.657 0.074 1.00 49.62 138 SER A O 1
ATOM 1116 N N . SER A 1 139 ? 4.409 -16.114 0.629 1.00 48.97 139 SER A N 1
ATOM 1117 C CA . SER A 1 139 ? 4.164 -17.340 1.399 1.00 48.97 139 SER A CA 1
ATOM 1118 C C . SER A 1 139 ? 3.420 -17.149 2.729 1.00 48.97 139 SER A C 1
ATOM 1120 O O . SER A 1 139 ? 2.995 -18.132 3.319 1.00 48.97 139 SER A O 1
ATOM 1122 N N . LEU A 1 140 ? 3.292 -15.919 3.234 1.00 48.78 140 LEU A N 1
ATOM 1123 C CA . LEU A 1 140 ? 2.568 -15.583 4.469 1.00 48.78 140 LEU A CA 1
ATOM 1124 C C . LEU A 1 140 ? 1.173 -14.985 4.200 1.00 48.78 140 LEU A C 1
ATOM 1126 O O . LEU A 1 140 ? 0.500 -14.561 5.138 1.00 48.78 140 LEU A O 1
ATOM 1130 N N . LEU A 1 141 ? 0.745 -14.946 2.932 1.00 50.59 141 LEU A N 1
ATOM 1131 C CA . LEU A 1 141 ? -0.583 -14.496 2.494 1.00 50.59 141 LEU A CA 1
ATOM 1132 C C . LEU A 1 141 ? -1.582 -15.657 2.278 1.00 50.59 141 LEU A C 1
ATOM 1134 O O . LEU A 1 141 ? -2.567 -15.473 1.566 1.00 50.59 141 LEU A O 1
ATOM 1138 N N . GLN A 1 142 ? -1.348 -16.828 2.883 1.00 39.38 142 GLN A N 1
ATOM 1139 C CA . GLN A 1 142 ? -2.280 -17.969 2.869 1.00 39.38 142 GLN A CA 1
ATOM 1140 C C . GLN A 1 142 ? -3.190 -18.003 4.094 1.00 39.38 142 GLN A C 1
ATOM 1142 O O . GLN A 1 142 ? -2.695 -17.712 5.208 1.00 39.38 142 GLN A O 1
#